Protein AF-A0A1E3XC13-F1 (afdb_monomer)

pLDDT: mean 95.42, std 6.96, range [57.03, 98.81]

Organism: NCBI:txid1872076

Foldseek 3Di:
DPPVVLVVQQVVCVVVPDDSVRSVVVSVVVVVVVVVVVVVVVVVVVVVVVVVVVVVVVVVVVVVVVVVVVVVVVVVVVVVVVVVVVVVVVVVVVVVVVVVVVVVVVVVVVVVVVVVVVVVVVVVVVVVVVVVVVVPD

Mean predicted aligned error: 8.04 Å

Solvent-accessible surface area (backbone atoms only — not comparable to full-atom values): 7356 Å² total; per-residue (Å²): 130,65,73,69,56,58,55,50,52,36,51,56,35,39,75,74,71,37,52,71,69,55,20,50,53,51,51,52,53,50,47,52,52,52,52,53,51,52,50,54,48,50,50,50,54,50,53,52,50,54,50,49,52,50,53,50,51,53,52,49,54,54,48,51,56,52,48,54,52,50,50,55,52,49,51,53,51,49,54,53,49,50,56,53,48,50,53,51,51,52,52,49,51,56,49,50,55,50,53,52,51,51,52,54,52,49,53,54,48,52,54,50,54,51,52,51,52,52,51,51,51,53,55,50,54,52,52,52,53,54,53,53,54,67,74,61,122

Secondary structure (DSSP, 8-state):
--HHHHHHHHHHHHHTT--HHHHHHHHHHHHHHHHHHHHHHHHHHHHHHHHHHHHHHHHHHHHHHHHHHHHHHHHHHHHHHHHHHHHHHHHHHHHHHHHHHHHHHHHHHHHHHHHHHHHHHHHHHHHHHHHHHHH--

Nearest PDB structures (foldseek):
  8b6h-assembly1_Dx  TM=8.988E-01  e=2.051E+00  Tetrahymena thermophila SB210

Sequence (137 aa):
MPITSELDNLKKLEAVGFNHKQAETLADVIEKSHVESQESLKEFIHNENTNLENKLSNKINGLDSKLSSKINGLDSKLSSKINGLDSKLSSKINGLDKEISSLRVEISRELKDLLIKIFGIIVGTVGIAVAIIKLFP

Radius of gyration: 55.05 Å; Cα contacts (8 Å, |Δi|>4): 13; chains: 1; bounding box: 109×18×143 Å

Structure (mmCIF, N/CA/C/O backbone):
data_AF-A0A1E3XC13-F1
#
_entry.id   AF-A0A1E3XC13-F1
#
loop_
_atom_site.group_PDB
_atom_site.id
_atom_site.type_symbol
_atom_site.label_atom_id
_atom_site.label_alt_id
_atom_site.label_comp_id
_atom_site.label_asym_id
_atom_site.label_entity_id
_atom_site.label_seq_id
_atom_site.pdbx_PDB_ins_code
_atom_site.Cartn_x
_atom_site.Cartn_y
_atom_site.Cartn_z
_atom_site.occupancy
_atom_site.B_iso_or_equiv
_atom_site.auth_seq_id
_atom_site.auth_comp_id
_atom_site.auth_asym_id
_atom_site.auth_atom_id
_atom_site.pdbx_PDB_model_num
ATOM 1 N N . MET A 1 1 ? -23.338 4.345 53.729 1.00 57.03 1 MET A N 1
ATOM 2 C CA . MET A 1 1 ? -24.206 5.543 53.756 1.00 57.03 1 MET A CA 1
ATOM 3 C C . MET A 1 1 ? -23.749 6.482 54.865 1.00 57.03 1 MET A C 1
ATOM 5 O O . MET A 1 1 ? -23.156 5.996 55.821 1.00 57.03 1 MET A O 1
ATOM 9 N N . PRO A 1 2 ? -23.962 7.807 54.793 1.00 62.72 2 PRO A N 1
ATOM 10 C CA . PRO A 1 2 ? -23.889 8.607 56.007 1.00 62.72 2 PRO A CA 1
ATOM 11 C C . PRO A 1 2 ? -25.057 8.192 56.918 1.00 62.72 2 PRO A C 1
ATOM 13 O O . PRO A 1 2 ? -26.205 8.198 56.475 1.00 62.72 2 PRO A O 1
ATOM 16 N N . ILE A 1 3 ? -24.756 7.868 58.181 1.00 62.34 3 ILE A N 1
ATOM 17 C CA . ILE A 1 3 ? -25.684 7.429 59.255 1.00 62.34 3 ILE A CA 1
ATOM 18 C C . ILE A 1 3 ? -26.953 8.305 59.347 1.00 62.34 3 ILE A C 1
ATOM 20 O O . ILE A 1 3 ? -28.012 7.888 59.811 1.00 62.34 3 ILE A O 1
ATOM 24 N N . THR A 1 4 ? -26.864 9.546 58.872 1.00 68.44 4 THR A N 1
ATOM 25 C CA . THR A 1 4 ? -27.956 10.518 58.825 1.00 68.44 4 THR A CA 1
ATOM 26 C C . THR A 1 4 ? -29.092 10.135 57.873 1.00 68.44 4 THR A C 1
ATOM 28 O O . THR A 1 4 ? -30.231 10.504 58.140 1.00 68.44 4 THR A O 1
ATOM 31 N N . SER A 1 5 ? -28.813 9.407 56.787 1.00 78.25 5 SER A N 1
ATOM 32 C CA . SER A 1 5 ? -29.819 9.041 55.775 1.00 78.25 5 SER A CA 1
ATOM 33 C C . SER A 1 5 ? -30.620 7.802 56.178 1.00 78.25 5 SER A C 1
ATOM 35 O O . SER A 1 5 ? -31.836 7.788 56.015 1.00 78.25 5 SER A O 1
ATOM 37 N N . GLU A 1 6 ? -29.971 6.797 56.773 1.00 81.81 6 GLU A N 1
ATOM 38 C CA . GLU A 1 6 ? -30.660 5.633 57.351 1.00 81.81 6 GLU A CA 1
ATOM 39 C C . GLU A 1 6 ? -31.585 6.059 58.489 1.00 81.81 6 GLU A C 1
ATOM 41 O O . GLU A 1 6 ? -32.755 5.685 58.512 1.00 81.81 6 GLU A O 1
ATOM 46 N N . LEU A 1 7 ? -31.102 6.919 59.393 1.00 84.44 7 LEU A N 1
ATOM 47 C CA . LEU A 1 7 ? -31.912 7.406 60.507 1.00 84.44 7 LEU A CA 1
ATOM 48 C C . LEU A 1 7 ? -33.136 8.21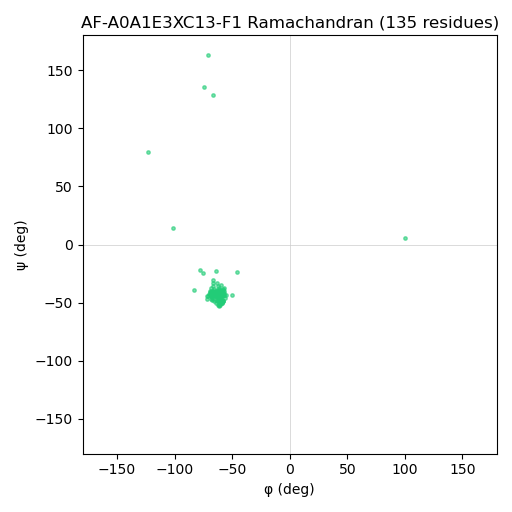3 60.040 1.00 84.44 7 LEU A C 1
ATOM 50 O O . LEU A 1 7 ? -34.198 8.135 60.657 1.00 84.44 7 LEU A O 1
ATOM 54 N N . ASP A 1 8 ? -33.007 8.983 58.957 1.00 89.69 8 ASP A N 1
ATOM 55 C CA . ASP A 1 8 ? -34.124 9.710 58.345 1.00 89.69 8 ASP A CA 1
ATOM 56 C C . ASP A 1 8 ? -35.133 8.757 57.676 1.00 89.69 8 ASP A C 1
ATOM 58 O O . ASP A 1 8 ? -36.345 8.919 57.837 1.00 89.69 8 ASP A O 1
ATOM 62 N N . ASN A 1 9 ? -34.649 7.712 56.998 1.00 88.94 9 ASN A N 1
ATOM 63 C CA . ASN A 1 9 ? -35.492 6.679 56.391 1.00 88.94 9 ASN A CA 1
ATOM 64 C C . ASN A 1 9 ? -36.300 5.905 57.443 1.00 88.94 9 ASN A C 1
ATOM 66 O O . ASN A 1 9 ? -37.504 5.715 57.265 1.00 88.94 9 ASN A O 1
ATOM 70 N N . LEU A 1 10 ? -35.676 5.526 58.563 1.00 92.81 10 LEU A N 1
ATOM 71 C CA . LEU A 1 10 ? -36.362 4.859 59.673 1.00 92.81 10 LEU A CA 1
ATOM 72 C C . LEU A 1 10 ? -37.469 5.742 60.256 1.00 92.81 10 LEU A C 1
ATOM 74 O O . LEU A 1 10 ? -38.610 5.298 60.366 1.00 92.81 10 LEU A O 1
ATOM 78 N N . LYS A 1 11 ? -37.173 7.019 60.538 1.00 92.38 11 LYS A N 1
ATOM 79 C CA . LYS A 1 11 ? -38.165 7.976 61.060 1.00 92.38 11 LYS A CA 1
ATOM 80 C C . LYS A 1 11 ? -39.347 8.177 60.113 1.00 92.38 11 LYS A C 1
ATOM 82 O O . LYS A 1 11 ? -40.481 8.273 60.573 1.00 92.38 11 LYS A O 1
ATOM 87 N N . LYS A 1 12 ? -39.108 8.234 58.797 1.00 93.56 12 LYS A N 1
ATOM 88 C CA . LYS A 1 12 ? -40.173 8.337 57.783 1.00 93.56 12 LYS A CA 1
ATOM 89 C C . LYS A 1 12 ? -41.092 7.116 57.786 1.00 93.56 12 LYS A C 1
ATOM 91 O O . LYS A 1 12 ? -42.302 7.278 57.667 1.00 93.56 12 LYS A O 1
ATOM 96 N N . LEU A 1 13 ? -40.532 5.916 57.934 1.00 94.62 13 LEU A N 1
ATOM 97 C CA . LEU A 1 13 ? -41.301 4.671 58.000 1.00 94.62 13 LEU A CA 1
ATOM 98 C C . LEU A 1 13 ? -42.087 4.562 59.314 1.00 94.62 13 LEU A C 1
ATOM 100 O O . LEU A 1 13 ? -43.271 4.226 59.299 1.00 94.62 13 LEU A O 1
ATOM 104 N N . GLU A 1 14 ? -41.473 4.926 60.439 1.00 95.31 14 GLU A N 1
ATOM 105 C CA . GLU A 1 14 ? -42.152 4.978 61.738 1.00 95.31 14 GLU A CA 1
ATOM 106 C C . GLU A 1 14 ? -43.314 5.984 61.741 1.00 95.31 14 GLU A C 1
ATOM 108 O O . GLU A 1 14 ? -44.398 5.687 62.245 1.00 95.31 14 GLU A O 1
ATOM 113 N N . ALA A 1 15 ? -43.137 7.143 61.095 1.00 95.56 15 ALA A N 1
ATOM 114 C CA . ALA A 1 15 ? -44.167 8.177 60.980 1.00 95.56 15 ALA A CA 1
ATOM 115 C C . ALA A 1 15 ? -45.415 7.734 60.193 1.00 95.56 15 ALA A C 1
ATOM 117 O O . ALA A 1 15 ? -46.487 8.307 60.385 1.00 95.56 15 ALA A O 1
ATOM 118 N N . VAL A 1 16 ? -45.301 6.721 59.327 1.00 95.44 16 VAL A N 1
ATOM 119 C CA . VAL A 1 16 ? -46.430 6.168 58.553 1.00 95.44 16 VAL A CA 1
ATOM 120 C C . VAL A 1 16 ? -46.973 4.857 59.140 1.00 95.44 16 VAL A C 1
ATOM 122 O O . VAL A 1 16 ? -47.762 4.173 58.493 1.00 95.44 16 VAL A O 1
ATOM 125 N N . GLY A 1 17 ? -46.596 4.526 60.381 1.00 94.62 17 GLY A N 1
ATOM 126 C CA . GLY A 1 17 ? -47.211 3.454 61.168 1.00 94.62 17 GLY A CA 1
ATOM 127 C C . GLY A 1 17 ? -46.454 2.126 61.196 1.00 94.62 17 GLY A C 1
ATOM 128 O O . GLY A 1 17 ? -46.966 1.164 61.771 1.00 94.62 17 GLY A O 1
ATOM 129 N N . PHE A 1 18 ? -45.248 2.045 60.626 1.00 96.75 18 PHE A N 1
ATOM 130 C CA . PHE A 1 18 ? -44.381 0.883 60.834 1.00 96.75 18 PHE A CA 1
ATOM 131 C C . PHE A 1 18 ? -43.774 0.927 62.237 1.00 96.75 18 PHE A C 1
ATOM 133 O O . PHE A 1 18 ? -43.292 1.963 62.684 1.00 96.75 18 PHE A O 1
ATOM 140 N N . ASN A 1 19 ? -43.753 -0.200 62.946 1.00 96.50 19 ASN A N 1
ATOM 141 C CA . ASN A 1 19 ? -42.952 -0.270 64.167 1.00 96.50 19 ASN A CA 1
ATOM 142 C C . ASN A 1 19 ? -41.452 -0.295 63.821 1.00 96.50 19 ASN A C 1
ATOM 144 O O . ASN A 1 19 ? -41.071 -0.613 62.693 1.00 96.50 19 ASN A O 1
ATOM 148 N N . HIS A 1 20 ? -40.600 -0.015 64.808 1.00 93.75 20 HIS A N 1
ATOM 149 C CA . HIS A 1 20 ? -39.151 0.077 64.616 1.00 93.75 20 HIS A CA 1
ATOM 150 C C . HIS A 1 20 ? -38.554 -1.135 63.885 1.00 93.75 20 HIS A C 1
ATOM 152 O O . HIS A 1 20 ? -37.772 -0.983 62.951 1.00 93.75 20 HIS A O 1
ATOM 158 N N . LYS A 1 21 ? -38.979 -2.355 64.247 1.00 95.19 21 LYS A N 1
ATOM 159 C CA . LYS A 1 21 ? -38.449 -3.579 63.637 1.00 95.19 21 LYS A CA 1
ATOM 160 C C . LYS A 1 21 ? -38.858 -3.722 62.172 1.00 95.19 21 LYS A C 1
ATOM 162 O O . LYS A 1 21 ? -38.066 -4.191 61.354 1.00 95.19 21 LYS A O 1
ATOM 167 N N . GLN A 1 22 ? -40.082 -3.322 61.832 1.00 95.62 22 GLN A N 1
ATOM 168 C CA . GLN A 1 22 ? -40.550 -3.312 60.448 1.00 95.62 22 GLN A CA 1
ATOM 169 C C . GLN A 1 22 ? -39.833 -2.240 59.619 1.00 95.62 22 GLN A C 1
ATOM 171 O O . GLN A 1 22 ? -39.430 -2.529 58.496 1.00 95.62 22 GLN A O 1
ATOM 176 N N . ALA A 1 23 ? -39.645 -1.038 60.175 1.00 95.25 23 ALA A N 1
ATOM 177 C CA . ALA A 1 23 ? -38.918 0.050 59.525 1.00 95.25 23 ALA A CA 1
ATOM 178 C C . ALA A 1 23 ? -37.456 -0.335 59.247 1.00 95.25 23 ALA A C 1
ATOM 180 O O . ALA A 1 23 ? -36.986 -0.162 58.126 1.00 95.25 23 ALA A O 1
ATOM 181 N N . GLU A 1 24 ? -36.778 -0.929 60.233 1.00 93.38 24 GLU A N 1
ATOM 182 C CA . GLU A 1 24 ? -35.411 -1.449 60.111 1.00 93.38 24 GLU A CA 1
ATOM 183 C C . GLU A 1 24 ? -35.306 -2.516 59.018 1.00 93.38 24 GLU A C 1
ATOM 185 O O . GLU A 1 24 ? -34.483 -2.402 58.116 1.00 93.38 24 GLU A O 1
ATOM 190 N N . THR A 1 25 ? -36.191 -3.517 59.046 1.00 94.56 25 THR A N 1
ATOM 191 C CA . THR A 1 25 ? -36.176 -4.609 58.060 1.00 94.56 25 THR A CA 1
ATOM 192 C C . THR A 1 25 ? -36.426 -4.091 56.643 1.00 94.56 25 THR A C 1
ATOM 194 O O . THR A 1 25 ? -35.775 -4.524 55.697 1.00 94.56 25 THR A O 1
ATOM 197 N N . LEU A 1 26 ? -37.373 -3.163 56.473 1.00 93.44 26 LEU A N 1
ATOM 198 C CA . LEU A 1 26 ? -37.682 -2.603 55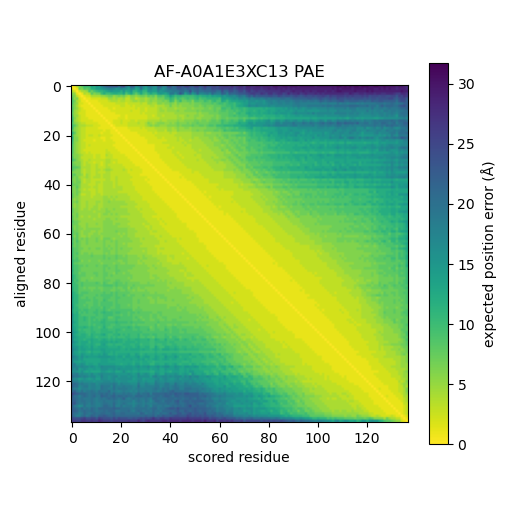.161 1.00 93.44 26 LEU A CA 1
ATOM 199 C C . LEU A 1 26 ? -36.544 -1.719 54.636 1.00 93.44 26 LEU A C 1
ATOM 201 O O . LEU A 1 26 ? -36.221 -1.800 53.452 1.00 93.44 26 LEU A O 1
ATOM 205 N N . ALA A 1 27 ? -35.933 -0.902 55.498 1.00 91.12 27 ALA A N 1
ATOM 206 C CA . ALA A 1 27 ? -34.787 -0.077 55.132 1.00 91.12 27 ALA A CA 1
ATOM 207 C C . ALA A 1 27 ? -33.599 -0.940 54.677 1.00 91.12 27 ALA A C 1
ATOM 209 O O . ALA A 1 27 ? -33.054 -0.672 53.609 1.00 91.12 27 ALA A O 1
ATOM 210 N N . ASP A 1 28 ? -33.283 -2.012 55.410 1.00 91.19 28 ASP A N 1
ATOM 211 C CA . ASP A 1 28 ? -32.213 -2.961 55.065 1.00 91.19 28 ASP A CA 1
ATOM 212 C C . ASP A 1 28 ? -32.470 -3.654 53.716 1.00 91.19 28 ASP A C 1
ATOM 214 O O . ASP A 1 28 ? -31.610 -3.672 52.835 1.00 91.19 28 ASP A O 1
ATOM 218 N N . VAL A 1 29 ? -33.692 -4.153 53.489 1.00 93.62 29 VAL A N 1
ATOM 219 C CA . VAL A 1 29 ? -34.064 -4.794 52.214 1.00 93.62 29 VAL A CA 1
ATOM 220 C C . VAL A 1 29 ? -33.948 -3.821 51.037 1.00 93.62 29 VAL A C 1
ATOM 222 O O . VAL A 1 29 ? -33.457 -4.201 49.970 1.00 93.62 29 VAL A O 1
ATOM 225 N N . ILE A 1 30 ? -34.393 -2.573 51.207 1.00 91.06 30 ILE A N 1
ATOM 226 C CA . ILE A 1 30 ? -34.306 -1.549 50.158 1.00 91.06 30 ILE A CA 1
ATOM 227 C C . ILE A 1 30 ? -32.852 -1.158 49.905 1.00 91.06 30 ILE A C 1
ATOM 229 O O . ILE A 1 30 ? -32.459 -1.059 48.743 1.00 91.06 30 ILE A O 1
ATOM 233 N N . GLU A 1 31 ? -32.051 -0.948 50.951 1.00 90.00 31 GLU A N 1
ATOM 234 C CA . GLU A 1 31 ? -30.636 -0.608 50.808 1.00 90.00 31 GLU A CA 1
ATOM 235 C C . GLU A 1 31 ? -29.887 -1.724 50.087 1.00 90.00 31 GLU A C 1
ATOM 237 O O . GLU A 1 31 ? -29.216 -1.463 49.089 1.00 90.00 31 GLU A O 1
ATOM 242 N N . LYS A 1 32 ? -30.080 -2.974 50.514 1.00 92.06 32 LYS A N 1
ATOM 243 C CA . LYS A 1 32 ? -29.475 -4.135 49.868 1.00 92.06 32 LYS A CA 1
ATOM 244 C C . LYS A 1 32 ? -29.873 -4.239 48.396 1.00 92.06 32 LYS A C 1
ATOM 246 O O . LYS A 1 32 ? -28.999 -4.344 47.540 1.00 92.06 32 LYS A O 1
ATOM 251 N N . SER A 1 33 ? -31.165 -4.125 48.085 1.00 94.75 33 SER A N 1
ATOM 252 C CA . SER A 1 33 ? -31.668 -4.139 46.703 1.00 94.75 33 SER A CA 1
ATOM 253 C 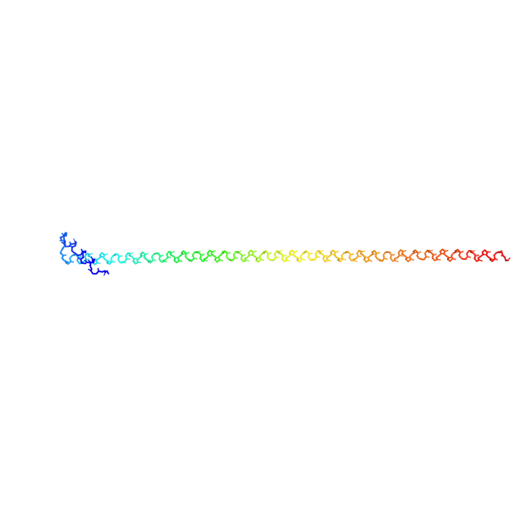C . SER A 1 33 ? -31.097 -2.991 45.858 1.00 94.75 33 SER A C 1
ATOM 255 O O . SER A 1 33 ? -30.740 -3.176 44.690 1.00 94.75 33 SER A O 1
ATOM 257 N N . HIS A 1 34 ? -30.952 -1.798 46.445 1.00 93.19 34 HIS A N 1
ATOM 258 C CA . HIS A 1 34 ? -30.366 -0.646 45.768 1.00 93.19 34 HIS A CA 1
ATOM 259 C C . HIS A 1 34 ? -28.876 -0.851 45.485 1.00 93.19 34 HIS A C 1
ATOM 261 O O . HIS A 1 34 ? -28.428 -0.581 44.371 1.00 93.19 34 HIS A O 1
ATOM 267 N N . VAL A 1 35 ? -28.119 -1.359 46.461 1.00 93.56 35 VAL A N 1
ATOM 268 C CA . VAL A 1 35 ? -26.695 -1.680 46.310 1.00 93.56 35 VAL A CA 1
ATOM 269 C C . VAL A 1 35 ? -26.495 -2.754 45.240 1.00 93.56 35 VAL A C 1
ATOM 271 O O . VAL A 1 35 ? -25.680 -2.561 44.341 1.00 93.56 35 VAL A O 1
ATOM 274 N N . GLU A 1 36 ? -27.277 -3.835 45.269 1.00 96.38 36 GLU A N 1
ATOM 275 C CA . GLU A 1 36 ? -27.231 -4.906 44.262 1.00 96.38 36 GLU A CA 1
ATOM 276 C C . GLU A 1 36 ? -27.546 -4.384 42.850 1.00 96.38 36 GLU A C 1
ATOM 278 O O . GLU A 1 36 ? -26.848 -4.708 41.884 1.00 96.38 36 GLU A O 1
ATOM 283 N N . SER A 1 37 ? -28.557 -3.518 42.724 1.00 97.06 37 SER A N 1
ATOM 284 C CA . SER A 1 37 ? -28.923 -2.892 41.447 1.00 97.06 37 SER A CA 1
ATOM 285 C C . SER A 1 37 ? -27.828 -1.955 40.928 1.00 97.06 37 SER A C 1
ATOM 287 O O . SER A 1 37 ? -27.534 -1.951 39.732 1.00 97.06 37 SER A O 1
ATOM 289 N N . GLN A 1 38 ? -27.203 -1.166 41.811 1.00 97.25 38 GLN A N 1
ATOM 290 C CA . GLN A 1 38 ? -26.087 -0.295 41.437 1.00 97.25 38 GLN A CA 1
ATOM 291 C C . GLN A 1 38 ? -24.871 -1.097 40.981 1.00 97.25 38 GLN A C 1
ATOM 293 O O . GLN A 1 38 ? -24.224 -0.712 40.008 1.00 97.25 38 GLN A O 1
ATOM 298 N N . GLU A 1 39 ? -24.561 -2.201 41.656 1.00 97.81 39 GLU A N 1
ATOM 299 C CA . GLU A 1 39 ? -23.418 -3.034 41.296 1.00 97.81 39 GLU A CA 1
ATOM 300 C C . GLU A 1 39 ? -23.643 -3.736 39.953 1.00 97.81 39 GLU A C 1
ATOM 302 O O . GLU A 1 39 ? -22.784 -3.675 39.076 1.00 97.81 39 GLU A O 1
ATOM 307 N N . SER A 1 40 ? -24.854 -4.254 39.728 1.00 98.12 40 SER A N 1
ATOM 308 C CA . SER A 1 40 ? -25.256 -4.826 38.436 1.00 98.12 40 SER A CA 1
ATOM 309 C C . SER A 1 40 ? -25.142 -3.807 37.294 1.00 98.12 40 SER A C 1
ATOM 311 O O . SER A 1 40 ? -24.682 -4.132 36.199 1.00 98.12 40 SER A O 1
ATOM 313 N N . LEU A 1 41 ? -25.533 -2.549 37.537 1.00 98.44 41 LEU A N 1
ATOM 314 C CA . LEU A 1 41 ? -25.423 -1.485 36.538 1.00 98.44 41 LEU A CA 1
ATOM 315 C C . LEU A 1 41 ? -23.963 -1.113 36.248 1.00 98.44 41 LEU A C 1
ATOM 317 O O . LEU A 1 41 ? -23.609 -0.907 35.086 1.00 98.44 41 LEU A O 1
ATOM 321 N N . LYS A 1 42 ? -23.108 -1.033 37.274 1.00 98.44 42 LYS A N 1
ATOM 322 C CA . LYS A 1 42 ? -21.668 -0.797 37.083 1.00 98.44 42 LYS A CA 1
ATOM 323 C C . LYS A 1 42 ? -21.036 -1.909 36.260 1.00 98.44 42 LYS A C 1
ATOM 325 O O . LYS A 1 42 ? -20.279 -1.607 35.340 1.00 98.44 42 LYS A O 1
ATOM 330 N N . GLU A 1 43 ? -21.360 -3.163 36.562 1.00 98.50 43 GLU A N 1
ATOM 331 C CA . GLU A 1 43 ? -20.846 -4.317 35.829 1.00 98.50 43 GLU A CA 1
ATOM 332 C C . GLU A 1 43 ? -21.304 -4.288 34.366 1.00 98.50 43 GLU A C 1
ATOM 334 O O . GLU A 1 43 ? -20.490 -4.446 33.457 1.00 98.50 43 GLU A O 1
ATOM 339 N N . PHE A 1 44 ? -22.581 -3.983 34.117 1.00 98.44 44 PHE A N 1
ATOM 340 C CA . PHE A 1 44 ? -23.106 -3.810 32.763 1.00 98.44 44 PHE A CA 1
ATOM 341 C C . PHE A 1 44 ? -22.359 -2.715 31.984 1.00 98.44 44 PHE A C 1
ATOM 343 O O . PHE A 1 44 ? -21.918 -2.950 30.859 1.00 98.44 44 PHE A O 1
ATOM 350 N N . ILE A 1 45 ? -22.173 -1.534 32.585 1.00 98.56 45 ILE A N 1
ATOM 351 C CA . ILE A 1 45 ? -21.453 -0.416 31.955 1.00 98.56 45 ILE A CA 1
ATOM 352 C C . ILE A 1 45 ? -19.991 -0.790 31.691 1.00 98.56 45 ILE A C 1
ATOM 354 O O . ILE A 1 45 ? -19.464 -0.481 30.623 1.00 98.56 45 ILE A O 1
ATOM 358 N N . HIS A 1 46 ? -19.333 -1.457 32.641 1.00 98.62 46 HIS A N 1
ATOM 359 C CA . HIS A 1 46 ? -17.955 -1.909 32.479 1.00 98.62 46 HIS A CA 1
ATOM 360 C C . HIS A 1 46 ? -17.828 -2.882 31.301 1.00 98.62 46 HIS A C 1
ATOM 362 O O . HIS A 1 46 ? -17.002 -2.667 30.415 1.00 98.62 46 HIS A O 1
ATOM 368 N N . ASN A 1 47 ? -18.709 -3.881 31.234 1.00 98.56 47 ASN A N 1
ATOM 369 C CA . ASN A 1 47 ? -18.724 -4.871 30.162 1.00 98.56 47 ASN A CA 1
ATOM 370 C C . ASN A 1 47 ? -18.988 -4.239 28.788 1.00 98.56 47 ASN A C 1
ATOM 372 O O . ASN A 1 47 ? -18.295 -4.560 27.819 1.00 98.56 47 ASN A O 1
ATOM 376 N N . GLU A 1 48 ? -19.946 -3.313 28.687 1.00 98.62 48 GLU A N 1
ATOM 377 C CA . GLU A 1 48 ? -20.219 -2.603 27.433 1.00 98.62 48 GLU A CA 1
ATOM 378 C C . GLU A 1 48 ? -19.046 -1.713 27.004 1.00 98.62 48 GLU A C 1
ATOM 380 O O . GLU A 1 48 ? -18.680 -1.711 25.825 1.00 98.62 48 GLU A O 1
ATOM 385 N N . ASN A 1 49 ? -18.388 -1.024 27.942 1.00 98.62 49 ASN A N 1
ATOM 386 C CA . ASN A 1 49 ? -17.186 -0.245 27.644 1.00 98.62 49 ASN A CA 1
ATOM 387 C C . ASN A 1 49 ? -16.055 -1.136 27.120 1.00 98.62 49 ASN A C 1
ATOM 389 O O . ASN A 1 49 ? -15.506 -0.854 26.056 1.00 98.62 49 ASN A O 1
ATOM 393 N N . THR A 1 50 ? -15.764 -2.256 27.785 1.00 98.62 50 THR A N 1
ATOM 394 C CA . THR A 1 50 ? -14.754 -3.217 27.320 1.00 98.62 50 THR A CA 1
ATOM 395 C C . THR A 1 50 ? -15.105 -3.793 25.944 1.00 98.62 50 THR A C 1
ATOM 397 O O . THR A 1 50 ? -14.238 -3.951 25.083 1.00 98.62 50 THR A O 1
ATOM 400 N N . ASN A 1 51 ? -16.382 -4.073 25.677 1.00 98.62 51 ASN A N 1
ATOM 401 C CA . ASN A 1 51 ? -16.837 -4.528 24.363 1.00 98.62 51 ASN A CA 1
ATOM 402 C C . ASN A 1 51 ? -16.595 -3.464 23.275 1.00 98.62 51 ASN A C 1
ATOM 404 O O . ASN A 1 51 ? -16.112 -3.779 22.184 1.00 98.62 51 ASN A O 1
ATOM 408 N N . LEU A 1 52 ? -16.896 -2.195 23.566 1.00 98.75 52 LEU A N 1
ATOM 409 C CA . LEU A 1 52 ? -16.643 -1.075 22.658 1.00 98.75 52 LEU A CA 1
ATOM 410 C C . LEU A 1 52 ? -15.144 -0.871 22.401 1.00 98.75 52 LEU A C 1
ATOM 412 O O . LEU A 1 52 ? -14.747 -0.738 21.241 1.00 98.75 52 LEU A O 1
ATOM 416 N N . GLU A 1 53 ? -14.312 -0.915 23.441 1.00 98.75 53 GLU A N 1
ATOM 417 C CA . GLU A 1 53 ? -12.850 -0.828 23.335 1.00 98.75 53 GLU A CA 1
ATOM 418 C C . GLU A 1 53 ? -12.278 -1.946 22.454 1.00 98.75 53 GLU A C 1
ATOM 420 O O . GLU A 1 53 ? -11.470 -1.687 21.555 1.00 98.75 53 GLU A O 1
ATOM 425 N N . ASN A 1 54 ? -12.758 -3.179 22.633 1.00 98.62 54 ASN A N 1
ATOM 426 C CA . ASN A 1 54 ? -12.352 -4.322 21.819 1.00 98.62 54 ASN A CA 1
ATOM 427 C C . ASN A 1 54 ? -12.782 -4.166 20.353 1.00 98.62 54 ASN A C 1
ATOM 429 O O . ASN A 1 54 ? -11.991 -4.405 19.437 1.00 98.62 54 ASN A O 1
ATOM 433 N N . LYS A 1 55 ? -14.020 -3.724 20.097 1.00 98.75 55 LYS A N 1
ATOM 434 C CA . LYS A 1 55 ? -14.514 -3.460 18.733 1.00 98.75 55 LYS A CA 1
ATOM 435 C C . LYS A 1 55 ? -13.700 -2.370 18.036 1.00 98.75 55 LYS A C 1
ATOM 437 O O . LYS A 1 55 ? -13.365 -2.525 16.859 1.00 98.75 55 LYS A O 1
ATOM 442 N N . LEU A 1 56 ? -13.377 -1.286 18.742 1.00 98.69 56 LEU A N 1
ATOM 443 C CA . LEU A 1 56 ? -12.559 -0.196 18.212 1.00 98.69 56 LEU A CA 1
ATOM 444 C C . LEU A 1 56 ? -11.133 -0.661 17.920 1.00 98.69 56 LEU A C 1
ATOM 446 O O . LEU A 1 56 ? -10.663 -0.465 16.800 1.00 98.69 56 LEU A O 1
ATOM 450 N N . SER A 1 57 ? -10.492 -1.353 18.862 1.00 98.69 57 SER A N 1
ATOM 451 C CA . SER A 1 57 ? -9.147 -1.918 18.688 1.00 98.69 57 SER A CA 1
ATOM 452 C C . SER A 1 57 ? -9.077 -2.854 17.479 1.00 98.69 57 SER A C 1
ATOM 454 O O . SER A 1 57 ? -8.213 -2.706 16.617 1.00 98.69 57 SER A O 1
ATOM 456 N N . ASN A 1 58 ? -10.050 -3.757 17.333 1.00 98.62 58 ASN A N 1
ATOM 457 C CA . ASN A 1 58 ? -10.125 -4.659 16.182 1.00 98.62 58 ASN A CA 1
ATOM 458 C C . ASN A 1 58 ? -10.313 -3.909 14.858 1.00 98.62 58 ASN A C 1
ATOM 460 O O . ASN A 1 58 ? -9.715 -4.272 13.842 1.00 98.62 58 ASN A O 1
ATOM 464 N N . LYS A 1 59 ? -11.125 -2.846 14.851 1.00 98.69 59 LYS A N 1
ATOM 465 C CA . LYS A 1 59 ? -11.327 -2.015 13.660 1.00 98.69 59 LYS A CA 1
ATOM 466 C C . LYS A 1 59 ? -10.055 -1.257 13.276 1.00 98.69 59 LYS A C 1
ATOM 468 O O . LYS A 1 59 ? -9.749 -1.202 12.087 1.00 98.69 59 LYS A O 1
ATOM 473 N N . ILE A 1 60 ? -9.324 -0.715 14.250 1.00 98.69 60 ILE A N 1
ATOM 474 C CA . ILE A 1 60 ? -8.040 -0.029 14.039 1.00 98.69 60 ILE A CA 1
ATOM 475 C C . ILE A 1 60 ? -7.014 -1.009 13.461 1.00 98.69 60 ILE A C 1
ATOM 477 O O . ILE A 1 60 ? -6.512 -0.772 12.367 1.00 98.69 60 ILE A O 1
ATOM 481 N N . ASN A 1 61 ? -6.823 -2.169 14.094 1.00 98.62 61 ASN A N 1
ATOM 482 C CA . ASN A 1 61 ? -5.909 -3.207 13.604 1.00 98.62 61 ASN A CA 1
ATOM 483 C C . ASN A 1 61 ? -6.258 -3.657 12.172 1.00 98.62 61 ASN A C 1
ATOM 485 O O . ASN A 1 61 ? -5.383 -3.859 11.326 1.00 98.62 61 ASN A O 1
ATOM 489 N N . GLY A 1 62 ? -7.554 -3.783 11.868 1.00 98.75 62 GLY A N 1
ATOM 490 C CA . GLY A 1 62 ? -8.029 -4.104 10.524 1.00 98.75 62 GLY A CA 1
ATOM 491 C C . GLY A 1 62 ? -7.759 -3.002 9.491 1.00 98.75 62 GLY A C 1
ATOM 492 O O . GLY A 1 62 ? -7.524 -3.308 8.320 1.00 98.75 62 GLY A O 1
ATOM 493 N N . LEU A 1 63 ? -7.792 -1.729 9.892 1.00 98.75 63 LEU A N 1
ATOM 494 C CA . LEU A 1 63 ? -7.426 -0.602 9.031 1.00 98.75 63 LEU A CA 1
ATOM 495 C C . LEU A 1 63 ? -5.91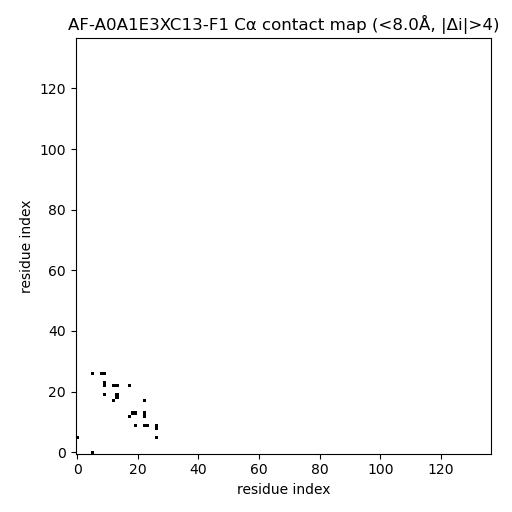7 -0.553 8.794 1.00 98.75 63 LEU A C 1
ATOM 497 O O . LEU A 1 63 ? -5.512 -0.424 7.638 1.00 98.75 63 LEU A O 1
ATOM 501 N N . ASP A 1 64 ? -5.110 -0.741 9.836 1.00 98.75 64 ASP A N 1
ATOM 502 C CA . ASP A 1 64 ? -3.649 -0.762 9.737 1.00 98.75 64 ASP A CA 1
ATOM 503 C C . ASP A 1 64 ? -3.183 -1.862 8.782 1.00 98.75 64 ASP A C 1
ATOM 505 O O . ASP A 1 64 ? -2.474 -1.589 7.814 1.00 98.75 64 ASP A O 1
ATOM 509 N N . SER A 1 65 ? -3.693 -3.087 8.944 1.00 98.56 65 SER A N 1
ATOM 510 C CA . SER A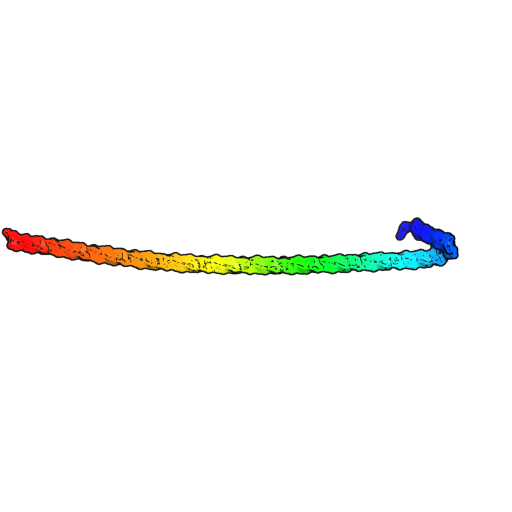 1 65 ? -3.377 -4.206 8.047 1.00 98.56 65 SER A CA 1
ATOM 511 C C . SER A 1 65 ? -3.733 -3.912 6.580 1.00 98.56 65 SER A C 1
ATOM 513 O O . SER A 1 65 ? -2.952 -4.198 5.661 1.00 98.56 65 SER A O 1
ATOM 515 N N . LYS A 1 66 ? -4.893 -3.285 6.333 1.00 98.75 66 LYS A N 1
ATOM 516 C CA . LYS A 1 66 ? -5.318 -2.882 4.981 1.00 98.75 66 LYS A CA 1
ATOM 517 C C . LYS A 1 66 ? -4.420 -1.795 4.396 1.00 98.75 66 LYS A C 1
ATOM 519 O O . LYS A 1 66 ? -4.120 -1.848 3.202 1.00 98.75 66 LYS A O 1
ATOM 524 N N . LEU A 1 67 ? -4.014 -0.812 5.197 1.00 98.75 67 LEU A N 1
ATOM 525 C CA . LEU A 1 67 ? -3.129 0.265 4.760 1.00 98.75 67 LEU A CA 1
ATOM 526 C C . LEU A 1 67 ? -1.730 -0.266 4.446 1.00 98.75 67 LEU A C 1
ATOM 528 O O . LEU A 1 67 ? -1.241 -0.016 3.346 1.00 98.75 67 LEU A O 1
ATOM 532 N N . SER A 1 68 ? -1.140 -1.079 5.324 1.00 98.69 68 SER A N 1
ATOM 533 C CA . SER A 1 68 ? 0.153 -1.729 5.076 1.00 98.69 68 SER A CA 1
ATOM 534 C C . SER A 1 68 ? 0.130 -2.568 3.798 1.00 98.69 68 SER A C 1
ATOM 536 O O . SER A 1 68 ? 1.026 -2.460 2.965 1.00 98.69 68 SER A O 1
ATOM 538 N N . SER A 1 69 ? -0.938 -3.342 3.580 1.00 98.62 69 SER A N 1
ATOM 539 C CA . SER A 1 69 ? -1.095 -4.141 2.358 1.00 98.62 69 SER A CA 1
ATOM 540 C C . SER A 1 69 ? -1.167 -3.272 1.097 1.00 98.62 69 SER A C 1
ATOM 542 O O . SER A 1 69 ? -0.564 -3.605 0.076 1.00 98.62 69 SER A O 1
ATOM 544 N N . LYS A 1 70 ? -1.875 -2.135 1.154 1.00 98.69 70 LYS A N 1
ATOM 545 C CA . LYS A 1 70 ? -1.942 -1.181 0.036 1.00 98.69 70 LYS A CA 1
ATOM 546 C C . LYS A 1 70 ? -0.591 -0.529 -0.249 1.00 98.69 70 LYS A C 1
ATOM 548 O O . LYS A 1 70 ? -0.243 -0.408 -1.420 1.00 98.69 70 LYS A O 1
ATOM 553 N N . ILE A 1 71 ? 0.146 -0.129 0.786 1.00 98.69 71 ILE A N 1
ATOM 554 C CA . ILE A 1 71 ? 1.480 0.473 0.654 1.00 98.69 71 ILE A CA 1
ATOM 555 C C . ILE A 1 71 ? 2.4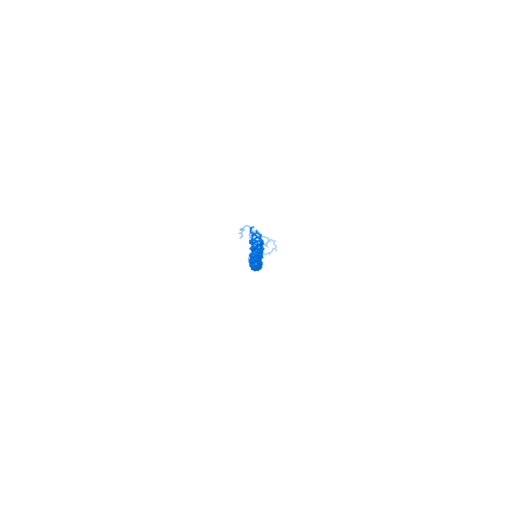29 -0.520 -0.020 1.00 98.69 71 ILE A C 1
ATOM 557 O O . ILE A 1 71 ? 2.956 -0.221 -1.086 1.00 98.69 71 ILE A O 1
ATOM 561 N N . ASN A 1 72 ? 2.516 -1.748 0.497 1.00 98.56 72 ASN A N 1
ATOM 562 C CA . ASN A 1 72 ? 3.360 -2.796 -0.086 1.00 98.56 72 ASN A CA 1
ATOM 563 C C . ASN A 1 72 ? 2.988 -3.094 -1.551 1.00 98.56 72 ASN A C 1
ATOM 565 O O . ASN A 1 72 ? 3.857 -3.310 -2.400 1.00 98.56 72 ASN A O 1
ATOM 569 N N . GLY A 1 73 ? 1.689 -3.086 -1.873 1.00 98.75 73 GLY A N 1
ATOM 570 C CA . GLY A 1 73 ? 1.211 -3.256 -3.244 1.00 98.75 73 GLY A CA 1
ATOM 571 C C . GLY A 1 73 ? 1.612 -2.106 -4.177 1.00 98.75 73 GLY A C 1
ATOM 572 O O . GLY A 1 73 ? 1.945 -2.344 -5.341 1.00 98.75 73 GLY A O 1
ATOM 573 N N . LEU A 1 74 ? 1.600 -0.863 -3.686 1.00 98.75 74 LEU A N 1
ATOM 574 C CA . LEU A 1 74 ? 2.064 0.302 -4.441 1.00 98.75 74 LEU A CA 1
ATOM 575 C C . LEU A 1 74 ? 3.576 0.262 -4.660 1.00 98.75 74 LEU A C 1
ATOM 577 O O . LEU A 1 74 ? 4.007 0.470 -5.795 1.00 98.75 74 LEU A O 1
ATOM 581 N N . ASP A 1 75 ? 4.351 -0.075 -3.631 1.00 98.75 75 ASP A N 1
ATOM 582 C CA . ASP A 1 75 ? 5.808 -0.193 -3.721 1.00 98.75 75 ASP A CA 1
ATOM 583 C C . ASP A 1 75 ? 6.204 -1.238 -4.766 1.00 98.75 75 ASP A C 1
ATOM 585 O O . ASP A 1 75 ? 6.933 -0.933 -5.709 1.00 98.75 75 ASP A O 1
ATOM 589 N N . SER A 1 76 ? 5.618 -2.439 -4.699 1.00 98.56 76 SER A N 1
ATOM 590 C CA . SER A 1 76 ? 5.862 -3.502 -5.683 1.00 98.56 76 SER A CA 1
ATOM 591 C C . SER A 1 76 ? 5.535 -3.065 -7.119 1.00 98.56 76 SER A C 1
ATOM 593 O O . SER A 1 76 ? 6.296 -3.325 -8.063 1.00 98.56 76 SER A O 1
ATOM 595 N N . LYS A 1 77 ? 4.418 -2.349 -7.304 1.00 98.81 77 LYS A N 1
ATOM 596 C CA . LYS A 1 77 ? 4.001 -1.829 -8.613 1.00 98.81 77 LYS A CA 1
ATOM 597 C C . LYS A 1 77 ? 4.953 -0.753 -9.136 1.00 98.81 77 LYS A C 1
ATOM 599 O O . LYS A 1 77 ? 5.224 -0.727 -10.338 1.00 98.81 77 LYS A O 1
ATOM 604 N N . LEU A 1 78 ? 5.442 0.132 -8.269 1.00 98.75 78 LEU A N 1
ATOM 605 C CA . LEU A 1 78 ? 6.405 1.169 -8.635 1.00 98.75 78 LEU A CA 1
ATOM 606 C C . LEU A 1 78 ? 7.764 0.562 -8.986 1.00 98.75 78 LEU A C 1
ATOM 608 O O . LEU A 1 78 ? 8.276 0.858 -10.064 1.00 98.75 78 LEU A O 1
ATOM 612 N N . SER A 1 79 ? 8.292 -0.355 -8.172 1.00 98.69 79 SER A N 1
ATOM 613 C CA . SER A 1 79 ? 9.541 -1.068 -8.470 1.00 98.69 79 SER A CA 1
ATOM 614 C C . SER A 1 79 ? 9.466 -1.810 -9.805 1.00 98.69 79 SER A C 1
ATOM 616 O O . SER A 1 79 ? 10.370 -1.704 -10.629 1.00 98.69 79 SER A O 1
ATOM 618 N N . SER A 1 80 ? 8.349 -2.491 -10.079 1.00 98.69 80 SER A N 1
ATOM 619 C CA . SER A 1 80 ? 8.144 -3.186 -11.357 1.00 98.69 80 SER A CA 1
ATOM 620 C C . SER A 1 80 ? 8.136 -2.224 -12.550 1.00 98.69 80 SER A C 1
ATOM 622 O O . SER A 1 80 ? 8.701 -2.526 -13.601 1.00 98.69 80 SER A O 1
ATOM 624 N N . LYS A 1 81 ? 7.514 -1.046 -12.400 1.00 98.69 81 LYS A N 1
ATOM 625 C CA . LYS A 1 81 ? 7.515 -0.010 -13.442 1.00 98.69 81 LYS A CA 1
ATOM 626 C C . LYS A 1 81 ? 8.908 0.562 -13.685 1.00 98.69 81 LYS A C 1
ATOM 628 O O . LYS A 1 81 ? 9.260 0.740 -14.846 1.00 98.69 81 LYS A O 1
ATOM 633 N N . ILE A 1 82 ? 9.669 0.839 -12.627 1.00 98.69 82 ILE A N 1
ATOM 634 C CA . ILE A 1 82 ? 11.040 1.356 -12.724 1.00 98.69 82 ILE A CA 1
ATOM 635 C C . ILE A 1 82 ? 11.919 0.345 -13.460 1.00 98.69 82 ILE A C 1
ATOM 637 O O . ILE A 1 82 ? 12.456 0.672 -14.512 1.00 98.69 82 ILE A O 1
ATOM 641 N N . ASN A 1 83 ? 11.929 -0.916 -13.020 1.00 98.62 83 ASN A N 1
ATOM 642 C CA . ASN A 1 83 ? 12.701 -1.978 -13.672 1.00 98.62 83 ASN A CA 1
ATOM 643 C C . ASN A 1 83 ? 12.309 -2.155 -15.152 1.00 98.62 83 ASN A C 1
ATOM 645 O O . ASN A 1 83 ? 13.155 -2.371 -16.020 1.00 98.62 83 ASN A O 1
ATOM 649 N N . GLY A 1 84 ? 11.012 -2.042 -15.459 1.00 98.75 84 GLY A N 1
ATOM 650 C CA . GLY A 1 84 ? 10.514 -2.093 -16.831 1.00 98.75 84 GLY A CA 1
ATOM 651 C C . GLY A 1 84 ? 10.960 -0.905 -17.691 1.00 98.75 84 GLY A C 1
ATOM 652 O O . GLY A 1 84 ? 11.203 -1.078 -18.887 1.00 98.75 84 GLY A O 1
ATOM 653 N N . LEU A 1 85 ? 11.067 0.294 -17.114 1.00 98.75 85 LEU A N 1
ATOM 654 C CA . LEU A 1 85 ? 11.600 1.472 -17.798 1.00 98.75 85 LEU A CA 1
ATOM 655 C C . LEU A 1 85 ? 13.107 1.349 -18.020 1.00 98.75 85 LEU A C 1
ATOM 657 O O . LEU A 1 85 ? 13.551 1.579 -19.143 1.00 98.75 85 LEU A O 1
ATOM 661 N N . ASP A 1 86 ? 13.858 0.907 -17.014 1.00 98.75 86 ASP A N 1
ATOM 662 C CA . ASP A 1 86 ? 15.303 0.691 -17.115 1.00 98.75 86 ASP A CA 1
ATOM 663 C C . ASP A 1 86 ? 15.626 -0.303 -18.232 1.00 98.75 86 ASP A C 1
ATOM 665 O O . ASP A 1 86 ? 16.401 0.002 -19.135 1.00 98.75 86 ASP A O 1
ATOM 669 N N . SER A 1 87 ? 14.935 -1.448 -18.267 1.00 98.62 87 SER A N 1
ATOM 670 C CA . SER A 1 87 ? 15.111 -2.450 -19.325 1.00 98.62 87 SER A CA 1
ATOM 671 C C . SER A 1 87 ? 14.821 -1.894 -20.727 1.00 98.62 87 SER A C 1
ATOM 673 O O . SER A 1 87 ? 15.571 -2.154 -21.678 1.00 98.62 87 SER A O 1
ATOM 675 N N . LYS A 1 88 ? 13.761 -1.085 -20.872 1.00 98.75 88 LYS A N 1
ATOM 676 C CA . LYS A 1 88 ? 13.417 -0.430 -22.144 1.00 98.75 88 LYS A CA 1
ATOM 677 C C . LYS A 1 88 ? 14.478 0.581 -22.567 1.00 98.75 88 LYS A C 1
ATOM 679 O O . LYS A 1 88 ? 14.846 0.609 -23.741 1.00 98.75 88 LYS A O 1
ATOM 684 N N . LEU A 1 89 ? 14.968 1.396 -21.635 1.00 98.75 89 LEU A N 1
ATOM 685 C CA . LEU A 1 89 ? 16.006 2.387 -21.905 1.00 98.75 89 LEU A CA 1
ATOM 686 C C . LEU A 1 89 ? 17.327 1.712 -22.278 1.00 98.75 89 LEU A C 1
ATOM 688 O O . LEU A 1 89 ? 17.886 2.052 -23.317 1.00 98.75 89 LEU A O 1
ATOM 692 N N . SER A 1 90 ? 17.773 0.702 -21.526 1.00 98.62 90 SER A N 1
ATOM 693 C CA . SER A 1 90 ? 18.974 -0.073 -21.859 1.00 98.62 90 SER A CA 1
ATOM 694 C C . SER A 1 90 ? 18.869 -0.724 -23.236 1.00 98.62 90 SER A C 1
ATOM 696 O O . SER A 1 90 ? 19.808 -0.659 -24.025 1.00 98.62 90 SER A O 1
ATOM 698 N N . SER A 1 91 ? 17.710 -1.300 -23.571 1.00 98.69 91 SER A N 1
ATOM 699 C CA . SER A 1 91 ? 17.483 -1.897 -24.894 1.00 98.69 91 SER A CA 1
ATOM 700 C C . SER A 1 91 ? 17.577 -0.860 -26.014 1.00 98.69 91 SER A C 1
ATOM 702 O O . SER A 1 91 ? 18.178 -1.130 -27.052 1.00 98.69 91 SER A O 1
ATOM 704 N N . LYS A 1 92 ? 17.023 0.340 -25.798 1.00 98.69 92 LYS A N 1
ATOM 705 C CA . LYS A 1 92 ? 17.080 1.434 -26.773 1.00 98.69 92 LYS A CA 1
ATOM 706 C C . LYS A 1 92 ? 18.498 1.978 -26.949 1.00 98.69 92 LYS A C 1
ATOM 708 O O . LYS A 1 92 ? 18.906 2.192 -28.084 1.00 98.69 92 LYS A O 1
ATOM 713 N N . ILE A 1 93 ? 19.248 2.151 -25.860 1.00 98.69 93 ILE A N 1
ATOM 714 C CA . ILE A 1 93 ? 20.658 2.572 -25.896 1.00 98.69 93 ILE A CA 1
ATOM 715 C C . ILE A 1 93 ? 21.487 1.550 -26.680 1.00 98.69 93 ILE A C 1
ATOM 717 O O . ILE A 1 93 ? 22.130 1.913 -27.658 1.00 98.69 93 ILE A O 1
ATOM 721 N N . ASN A 1 94 ? 21.367 0.261 -26.348 1.00 98.56 94 ASN A N 1
ATOM 722 C CA . ASN A 1 94 ? 22.072 -0.808 -27.059 1.00 98.56 94 ASN A CA 1
ATOM 723 C C . ASN A 1 94 ? 21.706 -0.867 -28.554 1.00 98.56 94 ASN A C 1
ATOM 725 O O . ASN A 1 94 ? 22.541 -1.222 -29.385 1.00 98.56 94 ASN A O 1
ATOM 729 N N . GLY A 1 95 ? 20.451 -0.563 -28.903 1.00 98.69 95 GLY A N 1
ATOM 730 C CA . GLY A 1 95 ? 20.007 -0.450 -30.293 1.00 98.69 95 GLY A CA 1
ATOM 731 C C . GLY A 1 95 ? 20.703 0.696 -31.026 1.00 98.69 95 GLY A C 1
ATOM 732 O O . GLY A 1 95 ? 21.293 0.476 -32.081 1.00 98.69 95 GLY A O 1
ATOM 733 N N . LEU A 1 96 ? 20.709 1.889 -30.427 1.00 98.69 96 LEU A N 1
ATOM 734 C CA . LEU A 1 96 ? 21.381 3.066 -30.980 1.00 98.69 96 LEU A CA 1
ATOM 735 C C . LEU A 1 96 ? 22.895 2.850 -31.127 1.00 98.69 96 LEU A C 1
ATOM 737 O O . LEU A 1 96 ? 23.461 3.206 -32.156 1.00 98.69 96 LEU A O 1
ATOM 741 N N . ASP A 1 97 ? 23.551 2.206 -30.159 1.00 98.69 97 ASP A N 1
ATOM 742 C CA . ASP A 1 97 ? 24.986 1.899 -30.233 1.00 98.69 97 ASP A CA 1
ATOM 743 C C . ASP A 1 97 ? 25.324 0.983 -31.417 1.00 98.69 97 ASP A C 1
ATOM 745 O O . ASP A 1 97 ? 26.346 1.165 -32.090 1.00 98.69 97 ASP A O 1
ATOM 749 N N . LYS A 1 98 ? 24.450 0.013 -31.718 1.00 98.62 98 LYS A N 1
ATOM 750 C CA . LYS A 1 98 ? 24.589 -0.855 -32.895 1.00 98.62 98 LYS A CA 1
ATOM 751 C C . LYS A 1 98 ? 24.396 -0.079 -34.192 1.00 98.62 98 LYS A C 1
ATOM 753 O O . LYS A 1 98 ? 25.205 -0.241 -35.104 1.00 98.62 98 LYS A O 1
ATOM 758 N N . GLU A 1 99 ? 23.369 0.765 -34.273 1.00 98.69 99 GLU A N 1
ATOM 759 C CA . GLU A 1 99 ? 23.118 1.611 -35.447 1.00 98.69 99 GLU A CA 1
ATOM 760 C C . GLU A 1 99 ? 24.299 2.555 -35.713 1.00 98.69 99 GLU A C 1
ATOM 762 O O . GLU A 1 99 ? 24.823 2.593 -36.826 1.00 98.69 99 GLU A O 1
ATOM 767 N N . ILE A 1 100 ? 24.802 3.232 -34.675 1.00 98.69 100 ILE A N 1
ATOM 768 C CA . ILE A 1 100 ? 25.983 4.103 -34.760 1.00 98.69 100 ILE A CA 1
ATOM 769 C C . ILE A 1 100 ? 27.216 3.310 -35.204 1.00 98.69 100 ILE A C 1
ATOM 771 O O . ILE A 1 100 ? 27.979 3.776 -36.052 1.00 98.69 100 ILE A O 1
ATOM 775 N N . SER A 1 101 ? 27.429 2.112 -34.657 1.00 98.50 101 SER A N 1
ATOM 776 C CA . SER A 1 101 ? 28.556 1.258 -35.046 1.00 98.50 101 SER A CA 1
ATOM 777 C C . SER A 1 101 ? 28.466 0.834 -36.513 1.00 98.50 101 SER A C 1
ATOM 779 O O . SER A 1 101 ? 29.471 0.873 -37.223 1.00 98.50 101 SER A O 1
ATOM 781 N N . SER A 1 102 ? 27.267 0.489 -36.991 1.00 98.62 102 SER A N 1
ATOM 782 C CA . SER A 1 102 ? 27.026 0.146 -38.394 1.00 98.62 102 SER A CA 1
ATOM 783 C C . SER A 1 102 ? 27.331 1.324 -39.319 1.00 98.62 102 SER A C 1
ATOM 785 O O . SER A 1 102 ? 28.107 1.171 -40.262 1.00 98.62 102 SER A O 1
ATOM 787 N N . LEU A 1 103 ? 26.817 2.516 -38.996 1.00 98.62 103 LEU A N 1
ATOM 788 C CA . LEU A 1 103 ? 27.079 3.741 -39.755 1.00 98.62 103 LEU A CA 1
ATOM 789 C C . LEU A 1 103 ? 28.577 4.071 -39.809 1.00 98.62 103 LEU A C 1
ATOM 791 O O . LEU A 1 103 ? 29.102 4.414 -40.865 1.00 98.62 103 LEU A O 1
ATOM 795 N N . ARG A 1 104 ? 29.311 3.914 -38.697 1.00 98.56 104 ARG A N 1
ATOM 796 C CA . ARG A 1 104 ? 30.773 4.118 -38.670 1.00 98.56 104 ARG A CA 1
ATOM 797 C C . ARG A 1 104 ? 31.506 3.168 -39.618 1.00 98.56 104 ARG A C 1
ATOM 799 O O . ARG A 1 104 ? 32.453 3.590 -40.285 1.00 98.56 104 ARG A O 1
ATOM 806 N N . VAL A 1 105 ? 31.096 1.900 -39.672 1.00 98.50 105 VAL A N 1
ATOM 807 C CA . VAL A 1 105 ? 31.688 0.901 -40.575 1.00 98.50 105 VAL A CA 1
ATOM 808 C C . VAL A 1 105 ? 31.376 1.232 -42.032 1.00 98.50 105 VAL A C 1
ATOM 810 O O . VAL A 1 105 ? 32.278 1.160 -42.865 1.00 98.50 105 VAL A O 1
ATOM 813 N N . GLU A 1 106 ? 30.136 1.611 -42.335 1.00 98.50 106 GLU A N 1
ATOM 814 C CA . GLU A 1 106 ? 29.695 1.989 -43.680 1.00 98.50 106 GLU A CA 1
ATOM 815 C C . GLU A 1 106 ? 30.457 3.212 -44.199 1.00 98.50 106 GLU A C 1
ATOM 817 O O . GLU A 1 106 ? 31.143 3.109 -45.215 1.00 98.50 106 GLU A O 1
ATOM 822 N N . ILE A 1 107 ? 30.495 4.301 -43.425 1.00 98.44 107 ILE A N 1
ATOM 823 C CA . ILE A 1 107 ? 31.279 5.504 -43.750 1.00 98.44 107 ILE A CA 1
ATOM 824 C C . ILE A 1 107 ? 32.757 5.150 -43.964 1.00 98.44 107 ILE A C 1
ATOM 826 O O . ILE A 1 107 ? 33.383 5.596 -44.924 1.00 98.44 107 ILE A O 1
ATOM 830 N N . SER A 1 108 ? 33.338 4.306 -43.105 1.00 98.38 108 SER A N 1
ATOM 831 C CA . SER A 1 108 ? 34.741 3.892 -43.249 1.00 98.38 108 SER A CA 1
ATOM 832 C C . SER A 1 108 ? 34.999 3.104 -44.538 1.00 98.38 108 SER A C 1
ATOM 834 O O . SER A 1 108 ? 36.092 3.190 -45.099 1.00 98.38 108 SER A O 1
ATOM 836 N N . ARG A 1 109 ? 34.025 2.312 -45.006 1.00 98.44 109 ARG A N 1
ATOM 837 C CA . ARG A 1 109 ? 34.119 1.575 -46.274 1.00 98.44 109 ARG A CA 1
ATOM 838 C C . ARG A 1 109 ? 34.018 2.519 -47.462 1.00 98.44 109 ARG A C 1
ATOM 840 O O . ARG A 1 109 ? 34.868 2.433 -48.343 1.00 98.44 109 ARG A O 1
ATOM 847 N N . GLU A 1 110 ? 33.052 3.431 -47.454 1.00 98.25 110 GLU A N 1
ATOM 848 C CA . GLU A 1 110 ? 32.877 4.415 -48.526 1.00 98.25 110 GLU A CA 1
ATOM 849 C C . GLU A 1 110 ? 34.108 5.315 -48.679 1.00 98.25 110 GLU A C 1
ATOM 851 O O . GLU A 1 110 ? 34.587 5.525 -49.793 1.00 98.25 110 GLU A O 1
ATOM 856 N N . LEU A 1 111 ? 34.698 5.769 -47.567 1.00 98.00 111 LEU A N 1
ATOM 857 C CA . LEU A 1 111 ? 35.936 6.554 -47.596 1.00 98.00 111 LEU A CA 1
ATOM 858 C C . LEU A 1 111 ? 37.116 5.769 -48.189 1.00 98.00 111 LEU A C 1
ATOM 860 O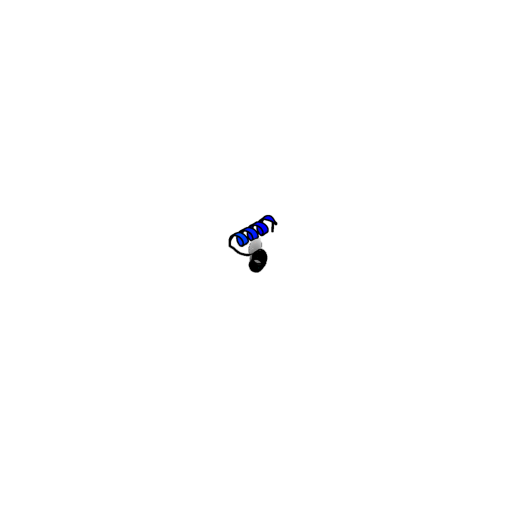 O . LEU A 1 111 ? 37.902 6.326 -48.957 1.00 98.00 111 LEU A O 1
ATOM 864 N N . LYS A 1 112 ? 37.248 4.475 -47.865 1.00 98.00 112 LYS A N 1
ATOM 865 C CA . LYS A 1 112 ? 38.290 3.610 -48.447 1.00 98.00 112 LYS A CA 1
ATOM 866 C C . LYS A 1 112 ? 38.076 3.381 -49.941 1.00 98.00 112 LYS A C 1
ATOM 868 O O . LYS A 1 112 ? 39.039 3.448 -50.699 1.00 98.00 112 LYS A O 1
ATOM 873 N N . ASP A 1 113 ? 36.840 3.126 -50.358 1.00 98.31 113 ASP A N 1
ATOM 874 C CA . ASP A 1 113 ? 36.489 2.944 -51.768 1.00 98.31 113 ASP A CA 1
ATOM 875 C C . ASP A 1 113 ? 36.785 4.212 -52.585 1.00 98.31 113 ASP A C 1
ATOM 877 O O . ASP A 1 113 ? 37.429 4.149 -53.635 1.00 98.31 113 ASP A O 1
ATOM 881 N N . LEU A 1 114 ? 36.422 5.385 -52.055 1.00 98.25 114 LEU A N 1
ATOM 882 C CA . LEU A 1 114 ? 36.739 6.671 -52.671 1.00 98.25 114 LEU A CA 1
ATOM 883 C C . LEU A 1 114 ? 38.254 6.892 -52.792 1.00 98.25 114 LEU A C 1
ATOM 885 O O . LEU A 1 114 ? 38.730 7.313 -53.847 1.00 98.25 114 LEU A O 1
ATOM 889 N N . LEU A 1 115 ? 39.023 6.571 -51.746 1.00 97.94 115 LEU A N 1
ATOM 890 C CA . LEU A 1 115 ? 40.483 6.682 -51.768 1.00 97.94 115 LEU A CA 1
ATOM 891 C C . LEU A 1 115 ? 41.108 5.793 -52.856 1.00 97.94 115 LEU A C 1
ATOM 893 O O . LEU A 1 115 ? 41.981 6.250 -53.594 1.00 97.94 115 LEU A O 1
ATOM 897 N N . ILE A 1 116 ? 40.640 4.546 -52.989 1.00 98.19 116 ILE A N 1
ATOM 898 C CA . ILE A 1 116 ? 41.099 3.611 -54.028 1.00 98.19 116 ILE A CA 1
ATOM 899 C C . ILE A 1 116 ? 40.788 4.162 -55.425 1.00 98.19 116 ILE A C 1
ATOM 901 O O . ILE A 1 116 ? 41.664 4.159 -56.292 1.00 98.19 116 ILE A O 1
ATOM 905 N N . LYS A 1 117 ? 39.572 4.684 -55.642 1.00 97.81 117 LYS A N 1
ATOM 906 C CA . LYS A 1 117 ? 39.172 5.306 -56.915 1.00 97.81 117 LYS A CA 1
ATOM 907 C C . LYS A 1 117 ? 40.065 6.494 -57.274 1.00 97.81 117 LYS A C 1
ATOM 909 O O . LYS A 1 117 ? 40.537 6.575 -58.406 1.00 97.81 117 LYS A O 1
ATOM 914 N N . ILE A 1 118 ? 40.344 7.379 -56.314 1.00 97.88 118 ILE A N 1
ATOM 915 C CA . ILE A 1 118 ? 41.237 8.530 -56.512 1.00 97.88 118 ILE A CA 1
ATOM 916 C C . ILE A 1 118 ? 42.650 8.065 -56.87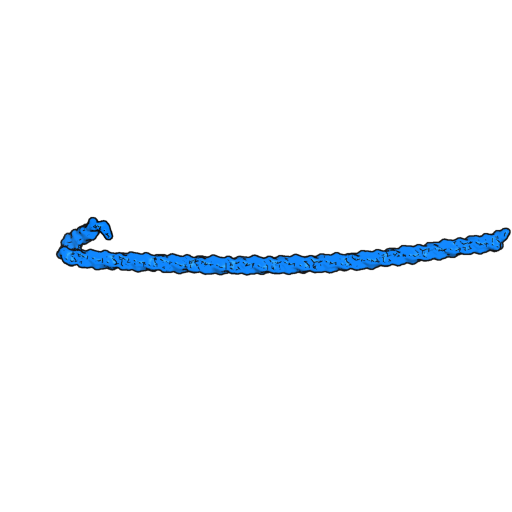7 1.00 97.88 118 ILE A C 1
ATOM 918 O O . ILE A 1 118 ? 43.229 8.572 -57.838 1.00 97.88 118 ILE A O 1
ATOM 922 N N . PHE A 1 119 ? 43.197 7.077 -56.163 1.00 97.56 119 PHE A N 1
ATOM 923 C CA . PHE A 1 119 ? 44.527 6.543 -56.460 1.00 97.56 119 PHE A CA 1
ATOM 924 C C . PHE A 1 119 ? 44.595 5.937 -57.868 1.00 97.56 119 PHE A C 1
ATOM 926 O O . PHE A 1 119 ? 45.533 6.214 -58.613 1.00 97.56 119 PHE A O 1
ATOM 933 N N . GLY A 1 120 ? 43.568 5.179 -58.266 1.00 97.31 120 GLY A N 1
ATOM 934 C CA . GLY A 1 120 ? 43.451 4.632 -59.617 1.00 97.31 120 GLY A CA 1
ATOM 935 C C . GLY A 1 120 ? 43.446 5.714 -60.701 1.00 97.31 120 GLY A C 1
ATOM 936 O O . GLY A 1 120 ? 44.161 5.582 -61.694 1.00 97.31 120 GLY A O 1
ATOM 937 N N . ILE A 1 121 ? 42.708 6.812 -60.491 1.00 97.50 121 ILE A N 1
ATOM 938 C CA . ILE A 1 121 ? 42.686 7.958 -61.416 1.00 97.50 121 ILE A CA 1
ATOM 939 C C . ILE A 1 121 ? 44.072 8.605 -61.517 1.00 97.50 121 ILE A C 1
ATOM 941 O O . ILE A 1 121 ? 44.550 8.825 -62.626 1.00 97.50 121 ILE A O 1
ATOM 945 N N . ILE A 1 122 ? 44.726 8.888 -60.385 1.00 96.88 122 ILE A N 1
ATOM 946 C CA . ILE A 1 122 ? 46.050 9.535 -60.356 1.00 96.88 122 ILE A CA 1
ATOM 947 C C . ILE A 1 122 ? 47.089 8.678 -61.083 1.00 96.88 122 ILE A C 1
ATOM 949 O O . ILE A 1 122 ? 47.813 9.175 -61.941 1.00 96.88 122 ILE A O 1
ATOM 953 N N . VAL A 1 123 ? 47.161 7.383 -60.770 1.00 96.75 123 VAL A N 1
ATOM 954 C CA . VAL A 1 123 ? 48.109 6.472 -61.425 1.00 96.75 123 VAL A CA 1
ATOM 955 C C . VAL A 1 123 ? 47.819 6.372 -62.923 1.00 96.75 123 VAL A C 1
ATOM 957 O O . VAL A 1 123 ? 48.749 6.402 -63.729 1.00 96.75 123 VAL A O 1
ATOM 960 N N . GLY A 1 124 ? 46.541 6.311 -63.309 1.00 96.44 124 GLY A N 1
ATOM 961 C CA . GLY A 1 124 ? 46.124 6.287 -64.708 1.00 96.44 124 GLY A CA 1
ATOM 962 C C . GLY A 1 124 ? 46.557 7.533 -65.485 1.00 96.44 124 GLY A C 1
ATOM 963 O O . GLY A 1 124 ? 47.170 7.410 -66.545 1.00 96.44 124 GLY A O 1
ATOM 964 N N . THR A 1 125 ? 46.298 8.735 -64.958 1.00 96.00 125 THR A N 1
ATOM 965 C CA . THR A 1 125 ? 46.663 9.993 -65.634 1.00 96.00 125 THR A CA 1
ATOM 966 C C . THR A 1 125 ? 48.174 10.200 -65.702 1.00 96.00 125 THR A C 1
ATOM 968 O O . THR A 1 125 ? 48.681 10.603 -66.750 1.00 96.00 125 THR A O 1
ATOM 971 N N . VAL A 1 126 ? 48.915 9.861 -64.640 1.00 96.12 126 VAL A N 1
ATOM 972 C CA . VAL A 1 126 ? 50.388 9.889 -64.641 1.00 96.12 126 VAL A CA 1
ATOM 973 C C . VAL A 1 126 ? 50.952 8.907 -65.671 1.00 96.12 126 VAL A C 1
ATOM 975 O O . VAL A 1 126 ? 51.851 9.268 -66.430 1.00 96.12 126 VAL A O 1
ATOM 978 N N . GLY A 1 127 ? 50.408 7.689 -65.754 1.00 94.81 127 GLY A N 1
ATOM 979 C CA . GLY A 1 127 ? 50.825 6.693 -66.743 1.00 94.81 127 GLY A CA 1
ATOM 980 C C . GLY A 1 127 ? 50.635 7.172 -68.185 1.00 94.81 127 GLY A C 1
ATOM 981 O O . GLY A 1 127 ? 51.544 7.028 -69.005 1.00 94.81 127 GLY A O 1
ATOM 982 N N . ILE A 1 128 ? 49.495 7.809 -68.479 1.00 95.38 128 ILE A N 1
ATOM 983 C CA . ILE A 1 128 ? 49.225 8.426 -69.787 1.00 95.38 128 ILE A CA 1
ATOM 984 C C . ILE A 1 128 ? 50.235 9.543 -70.079 1.00 95.38 128 ILE A C 1
ATOM 986 O O . ILE A 1 128 ? 50.822 9.563 -71.159 1.00 95.38 128 ILE A O 1
ATOM 990 N N . ALA A 1 129 ? 50.483 10.445 -69.124 1.00 94.62 129 ALA A N 1
ATOM 991 C CA . ALA A 1 129 ? 51.437 11.540 -69.301 1.00 94.62 129 ALA A CA 1
ATOM 992 C C . ALA A 1 129 ? 52.854 11.029 -69.620 1.00 94.62 129 ALA A C 1
ATOM 994 O O . ALA A 1 129 ? 53.494 11.517 -70.551 1.00 94.62 129 ALA A O 1
ATOM 995 N N . VAL A 1 130 ? 53.325 9.998 -68.909 1.00 94.88 130 VAL A N 1
ATOM 996 C CA . VAL A 1 130 ? 54.630 9.363 -69.166 1.00 94.88 130 VAL A CA 1
ATOM 997 C C . VAL A 1 130 ? 54.684 8.721 -70.555 1.00 94.88 130 VAL A C 1
ATOM 999 O O . VAL A 1 130 ? 55.702 8.828 -71.239 1.00 94.88 130 VAL A O 1
ATOM 1002 N N . ALA A 1 131 ? 53.607 8.060 -70.990 1.00 94.25 131 ALA A N 1
ATOM 1003 C CA . ALA A 1 131 ? 53.534 7.468 -72.324 1.00 94.25 131 ALA A CA 1
ATOM 1004 C C . ALA A 1 131 ? 53.611 8.535 -73.429 1.00 94.25 131 ALA A C 1
ATOM 1006 O O . ALA A 1 131 ? 54.338 8.345 -74.402 1.00 94.25 131 ALA A O 1
ATOM 1007 N N . ILE A 1 132 ? 52.928 9.673 -73.249 1.00 94.56 132 ILE A N 1
ATOM 1008 C CA . ILE A 1 132 ? 52.988 10.812 -74.176 1.00 94.56 132 ILE A CA 1
ATOM 1009 C C . ILE A 1 132 ? 54.417 11.370 -74.260 1.00 94.56 132 ILE A C 1
ATOM 1011 O O . ILE A 1 132 ? 54.918 11.544 -75.366 1.00 94.56 132 ILE A O 1
ATOM 1015 N N . ILE A 1 133 ? 55.102 11.573 -73.126 1.00 94.56 133 ILE A N 1
ATOM 1016 C CA . ILE A 1 133 ? 56.499 12.054 -73.094 1.00 94.56 133 ILE A CA 1
ATOM 1017 C C . ILE A 1 133 ? 57.434 11.127 -73.887 1.00 94.56 133 ILE A C 1
ATOM 1019 O O . ILE A 1 133 ? 58.341 11.597 -74.561 1.00 94.56 133 ILE A O 1
ATOM 1023 N N . LYS A 1 134 ? 57.217 9.806 -73.845 1.00 93.06 134 LYS A N 1
ATOM 1024 C CA . LYS A 1 134 ? 58.033 8.844 -74.607 1.00 93.06 134 LYS A CA 1
ATOM 1025 C C . LYS A 1 134 ? 57.730 8.814 -76.107 1.00 93.06 134 LYS A C 1
ATOM 1027 O O . LYS A 1 134 ? 58.587 8.379 -76.870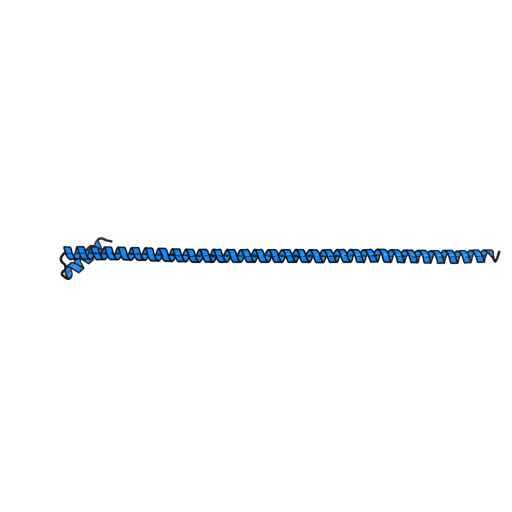 1.00 93.06 134 LYS A O 1
ATOM 1032 N N . LEU A 1 135 ? 56.524 9.203 -76.525 1.00 93.44 135 LEU A N 1
ATOM 1033 C CA . LEU A 1 135 ? 56.119 9.185 -77.935 1.00 93.44 135 LEU A CA 1
ATOM 1034 C C . LEU A 1 135 ? 56.703 10.366 -78.732 1.00 93.44 135 LEU A C 1
ATOM 1036 O O . LEU A 1 135 ? 56.809 10.278 -79.953 1.00 93.44 135 LEU A O 1
ATOM 1040 N N . PHE A 1 136 ? 57.081 11.446 -78.041 1.00 87.88 136 PHE A N 1
ATOM 1041 C CA . PHE A 1 136 ? 57.666 12.664 -78.604 1.00 87.88 136 PHE A CA 1
ATOM 1042 C C . PHE A 1 136 ? 59.035 12.941 -77.940 1.00 87.88 136 PHE A C 1
ATOM 1044 O O . PHE A 1 136 ? 59.077 13.724 -76.990 1.00 87.88 136 PHE A O 1
ATOM 1051 N N . PRO A 1 137 ? 60.118 12.255 -78.366 1.00 71.62 137 PRO A N 1
ATOM 1052 C CA . PRO A 1 137 ? 61.461 12.410 -77.796 1.00 71.62 137 PRO A CA 1
ATOM 1053 C C . PRO A 1 137 ? 62.101 13.777 -78.069 1.00 71.62 137 PRO A C 1
ATOM 1055 O O . PRO A 1 137 ? 61.783 14.394 -79.113 1.00 71.62 137 PRO A O 1
#